Protein AF-A0A971KJJ1-F1 (afdb_monomer_lite)

Radius of gyration: 20.9 Å; chains: 1; bounding box: 56×36×55 Å

Sequence (120 aa):
MNINSLTNPRAYCSERLDLIADIPTRRLKEITEAEAADRCITIPCNIGDSVWLLVRAYNFTSGLTYTKIEKDRVAEVRSNRFNPLWYVTDNSYSFTLAEIGKDVFLNYADAKKALGRRFI

Secondary structure (DSSP, 8-state):
--GGGGG-HHHHHHHHHHHHTTS-HHHHHHHHHHHTTT-S---SS-TT-EEEEEEEEE-TTT--EEEEEEEEEEEEEE--SS-S-EEEETTS-EEEGGGBTTTEESSHHHHHHHHHHTT-

pLDDT: mean 77.28, std 14.26, range [35.12, 93.56]

Structure (mmCIF, N/CA/C/O backbone):
data_AF-A0A971KJJ1-F1
#
_entry.id   AF-A0A971KJJ1-F1
#
loop_
_atom_site.group_PDB
_atom_site.id
_atom_site.type_symbol
_atom_site.label_atom_id
_atom_site.label_alt_id
_atom_site.label_comp_id
_atom_site.label_asym_id
_atom_site.label_entity_id
_atom_site.label_seq_id
_atom_site.pdbx_PDB_ins_code
_atom_site.Cartn_x
_atom_site.Cartn_y
_atom_site.Cartn_z
_atom_site.occupancy
_atom_site.B_iso_or_equiv
_atom_site.auth_seq_id
_atom_site.auth_comp_id
_atom_site.auth_asym_id
_atom_site.auth_atom_id
_atom_site.pdbx_PDB_model_num
ATOM 1 N N . MET A 1 1 ? -24.249 -22.866 5.164 1.00 39.19 1 MET A N 1
ATOM 2 C CA . MET A 1 1 ? -24.543 -21.603 5.874 1.00 39.19 1 MET A CA 1
ATOM 3 C C . MET A 1 1 ? -26.037 -21.365 5.797 1.00 39.19 1 MET A C 1
ATOM 5 O O . MET A 1 1 ? -26.577 -21.392 4.700 1.00 39.19 1 MET A O 1
ATOM 9 N N . ASN A 1 2 ? -26.705 -21.254 6.943 1.00 35.12 2 ASN A N 1
ATOM 10 C CA . ASN A 1 2 ? -28.157 -21.122 7.035 1.00 35.12 2 ASN A CA 1
ATOM 11 C C . ASN A 1 2 ? -28.492 -19.648 7.310 1.00 35.12 2 ASN A C 1
ATOM 13 O O . ASN A 1 2 ? -28.043 -19.089 8.303 1.00 35.12 2 ASN A O 1
ATOM 17 N N . ILE A 1 3 ? -29.233 -19.024 6.398 1.00 44.84 3 ILE A N 1
ATOM 18 C CA . ILE A 1 3 ? -29.510 -17.575 6.306 1.00 44.84 3 ILE A CA 1
ATOM 19 C C . ILE A 1 3 ? -30.563 -17.079 7.319 1.00 44.84 3 ILE A C 1
ATOM 21 O O . ILE A 1 3 ? -30.934 -15.909 7.312 1.00 44.84 3 ILE A O 1
ATOM 25 N N . ASN A 1 4 ? -31.029 -17.948 8.218 1.00 46.53 4 ASN A N 1
ATOM 26 C CA . ASN A 1 4 ? -32.128 -17.664 9.144 1.00 46.53 4 ASN A CA 1
ATOM 27 C C . ASN A 1 4 ? -31.698 -17.077 10.504 1.00 46.53 4 ASN A C 1
ATOM 29 O O . ASN A 1 4 ? -32.555 -16.852 11.354 1.00 46.53 4 ASN A O 1
ATOM 33 N N . SER A 1 5 ? -30.407 -16.819 10.746 1.00 46.22 5 SER A N 1
ATOM 34 C CA . SER A 1 5 ? -29.923 -16.280 12.033 1.00 46.22 5 SER A CA 1
ATOM 35 C C . SER A 1 5 ? -30.068 -14.757 12.188 1.00 46.22 5 SER A C 1
ATOM 37 O O . SER A 1 5 ? -29.879 -14.239 13.285 1.00 46.22 5 SER A O 1
ATOM 39 N N . LEU A 1 6 ? -30.452 -14.025 11.136 1.00 47.38 6 LEU A N 1
ATOM 40 C CA . LEU A 1 6 ? -30.522 -12.554 11.155 1.00 47.38 6 LEU A CA 1
ATOM 41 C C . LEU A 1 6 ? -31.862 -11.971 11.650 1.00 47.38 6 LEU A C 1
ATOM 43 O O . LEU A 1 6 ? -32.020 -10.755 11.688 1.00 47.38 6 LEU A O 1
ATOM 47 N N . THR A 1 7 ? -32.834 -12.797 12.045 1.00 55.00 7 THR A N 1
ATOM 48 C CA . THR A 1 7 ? -34.184 -12.336 12.441 1.00 55.00 7 THR A CA 1
ATOM 49 C C . THR A 1 7 ? -34.395 -12.201 13.948 1.00 55.00 7 THR A C 1
ATOM 51 O O . THR A 1 7 ? -35.444 -11.716 14.371 1.00 55.00 7 THR A O 1
ATOM 54 N N . ASN A 1 8 ? -33.415 -12.575 14.778 1.00 58.62 8 ASN A N 1
ATOM 55 C CA . ASN A 1 8 ? -33.520 -12.452 16.230 1.00 58.62 8 ASN A CA 1
ATOM 56 C C . ASN A 1 8 ? -32.402 -11.551 16.793 1.00 58.62 8 ASN A C 1
ATOM 58 O O . ASN A 1 8 ? -31.277 -12.022 16.978 1.00 58.62 8 ASN A O 1
ATOM 62 N N . PRO A 1 9 ? -32.689 -10.278 17.128 1.00 57.84 9 PRO A N 1
ATOM 63 C CA . PRO A 1 9 ? -31.681 -9.350 17.646 1.00 57.84 9 PRO A CA 1
ATOM 64 C C . PRO A 1 9 ? -31.034 -9.828 18.956 1.00 57.84 9 PRO A C 1
ATOM 66 O O . PRO A 1 9 ? -29.902 -9.455 19.249 1.00 57.84 9 PRO A O 1
ATOM 69 N N . ARG A 1 10 ? -31.699 -10.704 19.727 1.00 56.09 10 ARG A N 1
ATOM 70 C CA . ARG A 1 10 ? -31.102 -11.309 20.929 1.00 56.09 10 ARG A CA 1
ATOM 71 C C . ARG A 1 10 ? -30.016 -12.332 20.598 1.00 56.09 10 ARG A C 1
ATOM 73 O O . ARG A 1 10 ? -29.018 -12.381 21.306 1.00 56.09 10 ARG A O 1
ATOM 80 N N . ALA A 1 11 ? -30.190 -13.108 19.527 1.00 56.88 11 ALA A N 1
ATOM 81 C CA . ALA A 1 11 ? -29.193 -14.084 19.089 1.00 56.88 11 ALA A CA 1
ATOM 82 C C . ALA A 1 11 ? -27.945 -13.382 18.532 1.00 56.88 11 ALA A C 1
ATOM 84 O O . ALA A 1 11 ? -26.831 -13.723 18.913 1.00 56.88 11 ALA A O 1
ATOM 85 N N . TYR A 1 12 ? -28.140 -12.324 17.738 1.00 55.53 12 TYR A N 1
ATOM 86 C CA . TYR A 1 12 ? -27.048 -11.502 17.208 1.00 55.53 12 TYR A CA 1
ATOM 87 C C . TYR A 1 12 ? -26.231 -10.810 18.312 1.00 55.53 12 TYR A C 1
ATOM 89 O O . TYR A 1 12 ? -25.001 -10.806 18.274 1.00 55.53 12 TYR A O 1
ATOM 97 N N . CYS A 1 13 ? -26.896 -10.242 19.324 1.00 54.62 13 CYS A N 1
ATOM 98 C CA . CYS A 1 13 ? -26.196 -9.634 20.457 1.00 54.62 13 CYS A CA 1
ATOM 99 C C . CYS A 1 13 ? -25.451 -10.670 21.312 1.00 54.62 13 CYS A C 1
ATOM 101 O O . CYS A 1 13 ? -24.361 -10.362 21.783 1.00 54.62 13 CYS A O 1
ATOM 103 N N . SER A 1 14 ? -25.997 -11.880 21.485 1.00 59.09 14 SER A N 1
ATOM 104 C CA . SER A 1 14 ? -25.337 -12.978 22.210 1.00 59.09 14 SER A CA 1
ATOM 105 C C . SER A 1 14 ? -24.034 -13.398 21.532 1.00 59.09 14 SER A C 1
ATOM 107 O O . SER A 1 14 ? -22.992 -13.415 22.172 1.00 59.09 14 SER A O 1
ATOM 109 N N . GLU A 1 15 ? -24.073 -13.639 20.221 1.00 58.75 15 GLU A N 1
ATOM 110 C CA . GLU A 1 15 ? -22.907 -14.083 19.444 1.00 58.75 15 GLU A CA 1
ATOM 111 C C . GLU A 1 15 ? -21.773 -13.039 19.465 1.00 58.75 15 GLU A C 1
ATOM 113 O O . GLU A 1 15 ? -20.589 -13.369 19.515 1.00 58.75 15 GLU A O 1
ATOM 118 N N . ARG A 1 16 ? -22.130 -11.746 19.490 1.00 58.03 16 ARG A N 1
ATOM 119 C CA . ARG A 1 16 ? -21.160 -10.654 19.661 1.00 58.03 16 ARG A CA 1
ATOM 120 C C . ARG A 1 16 ? -20.643 -10.535 21.088 1.00 58.03 16 ARG A C 1
ATOM 122 O O . ARG A 1 16 ? -19.478 -10.200 21.257 1.00 58.03 16 ARG A O 1
ATOM 129 N N . LEU A 1 17 ? -21.475 -10.776 22.097 1.00 60.88 17 LEU A N 1
ATOM 130 C CA . LEU A 1 17 ? -21.052 -10.774 23.499 1.00 60.88 17 LEU A CA 1
ATOM 131 C C . LEU A 1 17 ? -20.034 -11.884 23.768 1.00 60.88 17 LEU A C 1
ATOM 133 O O . LEU A 1 17 ? -19.047 -11.621 24.448 1.00 60.88 17 LEU A O 1
ATOM 137 N N . ASP A 1 18 ? -20.207 -13.057 23.158 1.00 63.41 18 ASP A N 1
ATOM 138 C CA . ASP A 1 18 ? -19.273 -14.181 23.286 1.00 63.41 18 ASP A CA 1
ATOM 139 C C . ASP A 1 18 ? -17.884 -13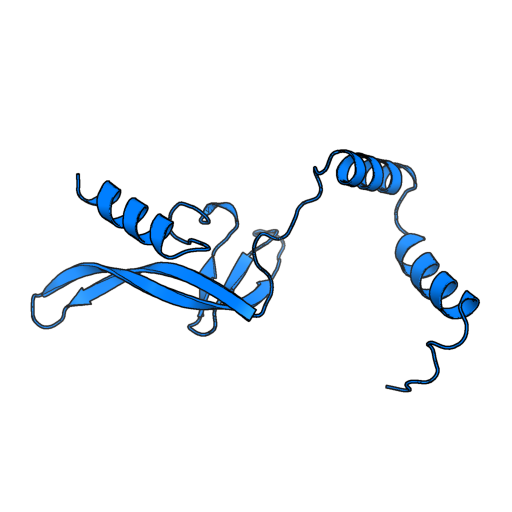.853 22.706 1.00 63.41 18 ASP A C 1
ATOM 141 O O . ASP A 1 18 ? -16.863 -14.211 23.287 1.00 63.41 18 ASP A O 1
ATOM 145 N N . LEU A 1 19 ? -17.821 -13.082 21.612 1.00 61.59 19 LEU A N 1
ATOM 146 C CA . LEU A 1 19 ? -16.563 -12.585 21.028 1.00 61.59 19 LEU A CA 1
ATOM 147 C C . LEU A 1 19 ? -15.841 -11.551 21.909 1.00 61.59 19 LEU A C 1
ATOM 149 O O . LEU A 1 19 ? -14.634 -11.353 21.773 1.00 61.59 19 LEU A O 1
ATOM 153 N N . ILE A 1 20 ? -16.581 -10.854 22.772 1.00 63.59 20 ILE A N 1
ATOM 154 C CA . ILE A 1 20 ? -16.075 -9.760 23.610 1.00 63.59 20 ILE A CA 1
ATOM 155 C C . ILE A 1 20 ? -15.802 -10.243 25.046 1.00 63.59 20 ILE A C 1
ATOM 157 O O . ILE A 1 20 ? -15.048 -9.598 25.774 1.00 63.59 20 ILE A O 1
ATOM 161 N N . ALA A 1 21 ? -16.381 -11.380 25.447 1.00 63.12 21 ALA A N 1
ATOM 162 C CA . ALA A 1 21 ? -16.345 -11.913 26.808 1.00 63.12 21 ALA A CA 1
ATOM 163 C C . ALA A 1 21 ? -14.920 -12.140 27.340 1.00 63.12 21 ALA A C 1
ATOM 165 O O . ALA A 1 21 ? -14.665 -11.902 28.520 1.00 63.12 21 ALA A O 1
ATOM 166 N N . ASP A 1 22 ? -13.988 -12.516 26.463 1.00 66.12 22 ASP A N 1
ATOM 167 C CA . ASP A 1 22 ? -12.582 -12.756 26.814 1.00 66.12 22 ASP A CA 1
ATOM 168 C C . ASP A 1 22 ? -11.702 -11.497 26.769 1.00 66.12 22 ASP A C 1
ATOM 170 O O . ASP A 1 22 ? -10.505 -11.555 27.061 1.00 66.12 22 ASP A O 1
ATOM 174 N N . ILE A 1 23 ? -12.259 -10.333 26.422 1.00 69.75 23 ILE A N 1
ATOM 175 C CA . ILE A 1 23 ? -11.509 -9.078 26.404 1.00 69.75 23 ILE A CA 1
ATOM 176 C C . ILE A 1 23 ? -11.626 -8.426 27.788 1.00 69.75 23 ILE A C 1
ATOM 178 O O . ILE A 1 23 ? -12.719 -8.009 28.181 1.00 69.75 23 ILE A O 1
ATOM 182 N N . PRO A 1 24 ? -10.516 -8.250 28.533 1.00 78.56 24 PRO A N 1
ATOM 183 C CA . PRO A 1 24 ? -10.558 -7.571 29.822 1.00 78.56 24 PRO A CA 1
ATOM 184 C C . PRO A 1 24 ? -11.213 -6.193 29.692 1.00 78.56 24 PRO A C 1
ATOM 186 O O . PRO A 1 24 ? -10.898 -5.439 28.772 1.00 78.56 24 PRO A O 1
ATOM 189 N N . THR A 1 25 ? -12.067 -5.807 30.641 1.00 77.00 25 THR A N 1
ATOM 190 C CA . THR A 1 25 ? -12.828 -4.540 30.587 1.00 77.00 25 THR A CA 1
ATOM 191 C C . THR A 1 25 ? -11.928 -3.314 30.398 1.00 77.00 25 THR A C 1
ATOM 193 O O . THR A 1 25 ? -12.288 -2.354 29.720 1.00 77.00 25 THR A O 1
ATOM 196 N N . ARG A 1 26 ? -10.706 -3.371 30.943 1.00 73.62 26 ARG A N 1
ATOM 197 C CA . ARG A 1 26 ? -9.659 -2.363 30.734 1.00 73.62 26 ARG A CA 1
ATOM 198 C C . ARG A 1 26 ? -9.267 -2.221 29.260 1.00 73.62 26 ARG A C 1
ATOM 200 O O . ARG A 1 26 ? -9.112 -1.107 28.777 1.00 73.62 26 ARG A O 1
ATOM 207 N N . ARG A 1 27 ? -9.134 -3.340 28.551 1.00 72.00 27 ARG A N 1
ATOM 208 C CA . ARG A 1 27 ? -8.780 -3.372 27.133 1.00 72.00 27 ARG A CA 1
ATOM 209 C C . ARG A 1 27 ? -9.920 -2.858 26.258 1.00 72.00 27 ARG A C 1
ATOM 211 O O . ARG A 1 27 ? -9.651 -2.167 25.284 1.00 72.00 27 ARG A O 1
ATOM 218 N N . LEU A 1 28 ? -11.172 -3.120 26.637 1.00 76.06 28 LEU A N 1
ATOM 219 C CA . LEU A 1 28 ? -12.330 -2.525 25.963 1.00 76.06 28 LEU A CA 1
ATOM 220 C C . LEU A 1 28 ? -12.317 -1.007 26.081 1.00 76.06 28 LEU A C 1
ATOM 222 O O . LEU A 1 28 ? -12.412 -0.334 25.064 1.00 76.06 28 LEU A O 1
ATOM 226 N N . LYS A 1 29 ? -12.092 -0.476 27.287 1.00 78.31 29 LYS A N 1
ATOM 227 C CA . LYS A 1 29 ? -11.973 0.969 27.509 1.00 78.31 29 LYS A CA 1
ATOM 228 C C . LYS A 1 29 ? -10.868 1.598 26.652 1.00 78.31 29 LYS A C 1
ATOM 230 O O . LYS A 1 29 ? -11.109 2.619 26.022 1.00 78.31 29 LYS A O 1
ATOM 235 N N . GLU A 1 30 ? -9.697 0.966 26.571 1.00 74.38 30 GLU A N 1
ATOM 236 C CA . GLU A 1 30 ? -8.599 1.427 25.707 1.00 74.38 30 GLU A CA 1
ATOM 237 C C . GLU A 1 30 ? -8.990 1.461 24.219 1.00 74.38 30 GLU A C 1
ATOM 239 O O . GLU A 1 30 ? -8.606 2.394 23.515 1.00 74.38 30 GLU A O 1
ATOM 244 N N . ILE A 1 31 ? -9.753 0.468 23.745 1.00 71.38 31 ILE A N 1
ATOM 245 C CA . ILE A 1 31 ? -10.267 0.415 22.367 1.00 71.38 31 ILE A CA 1
ATOM 246 C C . ILE A 1 31 ? -11.294 1.528 22.144 1.00 71.38 31 ILE A C 1
ATOM 248 O O . ILE A 1 31 ? -11.163 2.275 21.182 1.00 71.38 31 ILE A O 1
ATOM 252 N N . THR A 1 32 ? -12.259 1.709 23.049 1.00 76.12 32 THR A N 1
ATOM 253 C CA . THR A 1 32 ? -13.299 2.742 22.908 1.00 76.12 32 THR A CA 1
ATOM 254 C C . THR A 1 32 ? -12.714 4.153 22.976 1.00 76.12 32 THR A C 1
ATOM 256 O O . THR A 1 32 ? -13.118 5.029 22.222 1.00 76.12 32 THR A O 1
ATOM 259 N N . GLU A 1 33 ? -11.727 4.386 23.844 1.00 80.88 33 GLU A N 1
ATOM 260 C CA . GLU A 1 33 ? -10.988 5.653 23.914 1.00 80.88 33 GLU A CA 1
ATOM 261 C C . GLU A 1 33 ? -10.082 5.872 22.699 1.00 80.88 33 GLU A C 1
ATOM 263 O O . GLU A 1 33 ? -9.731 7.010 22.385 1.00 80.88 33 GLU A O 1
ATOM 268 N N . ALA A 1 34 ? -9.630 4.802 22.041 1.00 73.38 34 ALA A N 1
ATOM 269 C CA . ALA A 1 34 ? -8.900 4.906 20.786 1.00 73.38 34 ALA A CA 1
ATOM 270 C C . ALA A 1 34 ? -9.848 5.229 19.630 1.00 73.38 34 ALA A C 1
ATOM 272 O O . ALA A 1 34 ? -9.554 6.147 18.877 1.00 73.38 34 ALA A O 1
ATOM 273 N N . GLU A 1 35 ? -10.994 4.558 19.528 1.00 72.31 35 GLU A N 1
ATOM 274 C CA . GLU A 1 35 ? -12.038 4.854 18.540 1.00 72.31 35 GLU A CA 1
ATOM 275 C C . GLU A 1 35 ? -12.592 6.275 18.701 1.00 72.31 35 GLU A C 1
ATOM 277 O O . GLU A 1 35 ? -12.622 7.026 17.736 1.00 72.31 35 GLU A O 1
ATOM 282 N N . ALA A 1 36 ? -12.941 6.697 19.921 1.00 75.56 36 ALA A N 1
ATOM 283 C CA . ALA A 1 36 ? -13.446 8.047 20.192 1.00 75.56 36 ALA A CA 1
ATOM 284 C C . ALA A 1 36 ? -12.418 9.156 19.905 1.00 75.56 36 ALA A C 1
ATOM 286 O O . ALA A 1 36 ? -12.787 10.312 19.715 1.00 75.56 36 ALA A O 1
ATOM 287 N N . ALA A 1 37 ? -11.131 8.808 19.900 1.00 75.75 37 ALA A N 1
ATOM 288 C CA . ALA A 1 37 ? -10.036 9.708 19.567 1.00 75.75 37 ALA A CA 1
ATOM 289 C C . ALA A 1 37 ? -9.543 9.541 18.116 1.00 75.75 37 ALA A C 1
ATOM 291 O O . ALA A 1 37 ? -8.476 10.064 17.800 1.00 75.75 37 ALA A O 1
ATOM 292 N N . ASP A 1 38 ? -10.245 8.769 17.272 1.00 63.84 38 ASP A N 1
ATOM 293 C CA . ASP A 1 38 ? -9.821 8.390 15.911 1.00 63.84 38 ASP A CA 1
ATOM 294 C C . ASP A 1 38 ? -8.394 7.795 15.841 1.00 63.84 38 ASP A C 1
ATOM 296 O O . ASP A 1 38 ? -7.709 7.826 14.821 1.00 63.84 38 ASP A O 1
ATOM 300 N N . ARG A 1 39 ? -7.924 7.201 16.944 1.00 63.44 39 ARG A N 1
ATOM 301 C CA . ARG A 1 39 ? -6.630 6.507 17.071 1.00 63.44 39 ARG A CA 1
ATOM 302 C C . ARG A 1 39 ? -6.706 5.030 16.689 1.00 63.44 39 ARG A C 1
ATOM 304 O O . ARG A 1 39 ? -5.729 4.304 16.891 1.00 63.44 39 ARG A O 1
ATOM 311 N N . CYS A 1 40 ? -7.855 4.550 16.216 1.00 57.44 40 CYS A N 1
ATOM 312 C CA . CYS A 1 40 ? -7.988 3.162 15.797 1.00 57.44 40 CYS A CA 1
ATOM 313 C C . CYS A 1 40 ? -7.015 2.879 14.640 1.00 57.44 40 CYS A C 1
ATOM 315 O O . CYS A 1 40 ? -6.801 3.724 13.772 1.00 57.44 40 CYS A O 1
ATOM 317 N N . ILE A 1 41 ? -6.391 1.698 14.647 1.00 55.72 41 ILE A N 1
ATOM 318 C CA . ILE A 1 41 ? -5.494 1.256 13.576 1.00 55.72 41 ILE A CA 1
ATOM 319 C C . ILE A 1 41 ? -6.375 0.966 12.362 1.00 55.72 41 ILE A C 1
ATOM 321 O O . ILE A 1 41 ? -6.801 -0.166 12.140 1.00 55.72 41 ILE A O 1
ATOM 325 N N . THR A 1 42 ? -6.707 2.001 11.599 1.00 58.72 42 THR A N 1
ATOM 326 C CA . THR A 1 42 ? -7.322 1.826 10.291 1.00 58.72 42 THR A CA 1
ATOM 327 C C . THR A 1 42 ? -6.309 1.087 9.442 1.00 58.72 42 THR A C 1
ATOM 329 O O . THR A 1 42 ? -5.198 1.573 9.230 1.00 58.72 42 THR A O 1
ATOM 332 N N . ILE A 1 43 ? -6.675 -0.111 8.994 1.00 66.19 43 ILE A N 1
ATOM 333 C CA . ILE A 1 43 ? -5.912 -0.836 7.987 1.00 66.19 43 ILE A CA 1
ATOM 334 C C . ILE A 1 43 ? -5.916 0.074 6.746 1.00 66.19 43 ILE A C 1
ATOM 336 O O . ILE A 1 43 ? -6.988 0.320 6.196 1.00 66.19 43 ILE A O 1
ATOM 340 N N . PRO A 1 44 ? -4.773 0.650 6.328 1.00 69.81 44 PRO A N 1
ATOM 341 C CA . PRO A 1 44 ? -4.734 1.654 5.262 1.00 69.81 44 PRO A CA 1
ATOM 342 C C . PRO A 1 44 ? -5.170 1.123 3.895 1.00 69.81 44 PRO A C 1
ATOM 344 O O . PRO A 1 44 ? -5.385 1.920 2.986 1.00 69.81 44 PRO A O 1
ATOM 347 N N . CYS A 1 45 ? -5.271 -0.199 3.744 1.00 76.62 45 CYS A N 1
ATOM 348 C CA . CYS A 1 45 ? -5.672 -0.864 2.515 1.00 76.62 45 CYS A CA 1
ATOM 349 C C . CYS A 1 45 ? -6.528 -2.093 2.846 1.00 76.62 45 CYS A C 1
ATOM 351 O O . CYS A 1 45 ? -6.135 -2.929 3.659 1.00 76.62 45 CYS A O 1
ATOM 353 N N . ASN A 1 46 ? -7.659 -2.250 2.171 1.00 81.81 46 ASN A N 1
ATOM 354 C CA . ASN A 1 46 ? -8.479 -3.453 2.226 1.00 81.81 46 ASN A CA 1
ATOM 355 C C . ASN A 1 46 ? -8.092 -4.448 1.126 1.00 81.81 46 ASN A C 1
ATOM 357 O O . ASN A 1 46 ? -7.463 -4.101 0.124 1.00 81.81 46 ASN A O 1
ATOM 361 N N . ILE A 1 47 ? -8.506 -5.705 1.293 1.00 86.12 47 ILE A N 1
ATOM 362 C CA . ILE A 1 47 ? -8.430 -6.697 0.215 1.00 86.12 47 ILE A CA 1
ATOM 363 C C . ILE A 1 47 ? -9.280 -6.200 -0.959 1.00 86.12 47 ILE A C 1
ATOM 365 O O . ILE A 1 47 ? -10.438 -5.826 -0.785 1.00 86.12 47 ILE A O 1
ATOM 369 N N . GLY A 1 48 ? -8.697 -6.206 -2.154 1.00 86.12 48 GLY A N 1
ATOM 370 C CA . GLY A 1 48 ? -9.292 -5.665 -3.371 1.00 86.12 48 GLY A CA 1
ATOM 371 C C . GLY A 1 48 ? -8.862 -4.233 -3.698 1.00 86.12 48 GLY A C 1
ATOM 372 O O . GLY A 1 48 ? -9.096 -3.794 -4.828 1.00 86.12 48 GLY A O 1
ATOM 373 N N . ASP A 1 49 ? -8.191 -3.530 -2.780 1.00 87.44 49 ASP A N 1
ATOM 374 C CA . ASP A 1 49 ? -7.719 -2.171 -3.038 1.00 87.44 49 ASP A CA 1
ATOM 375 C C . ASP A 1 49 ? -6.561 -2.150 -4.028 1.00 87.44 49 ASP A C 1
ATOM 377 O O . ASP A 1 49 ? -5.691 -3.020 -4.070 1.00 87.44 49 ASP A O 1
ATOM 381 N N . SER A 1 50 ? -6.563 -1.099 -4.834 1.00 92.62 50 SER A N 1
ATOM 382 C CA . SER A 1 50 ? -5.543 -0.800 -5.824 1.00 92.62 50 SER A CA 1
ATOM 383 C C . SER A 1 50 ? -4.352 -0.083 -5.178 1.00 92.62 50 SER A C 1
ATOM 385 O O . SER A 1 50 ? -4.528 0.974 -4.578 1.00 92.62 50 SER A O 1
ATOM 387 N N . VAL A 1 51 ? -3.144 -0.628 -5.332 1.00 92.38 51 VAL A N 1
ATOM 388 C CA . VAL A 1 51 ? -1.903 -0.105 -4.736 1.00 92.38 51 VAL A CA 1
ATOM 389 C C . VAL A 1 51 ? -0.786 -0.039 -5.758 1.00 92.38 51 VAL A C 1
ATOM 391 O O . VAL A 1 51 ? -0.543 -0.998 -6.491 1.00 92.38 51 VAL A O 1
ATOM 394 N N . TRP A 1 52 ? -0.103 1.099 -5.838 1.00 92.75 52 TRP A N 1
ATOM 395 C CA . TRP A 1 52 ? 0.964 1.315 -6.807 1.00 92.75 52 TRP A CA 1
ATOM 396 C C . TRP A 1 52 ? 2.328 1.148 -6.167 1.00 92.75 52 TRP A C 1
ATOM 398 O O . TRP A 1 52 ? 2.648 1.819 -5.186 1.00 92.75 52 TRP A O 1
ATOM 408 N N . LEU A 1 53 ? 3.148 0.294 -6.762 1.00 91.44 53 LEU A N 1
ATOM 409 C CA . LEU A 1 53 ? 4.456 -0.068 -6.246 1.00 91.44 53 LEU A CA 1
ATOM 410 C C . LEU A 1 53 ? 5.559 0.535 -7.112 1.00 91.44 53 LEU A C 1
ATOM 412 O O . LEU A 1 53 ? 5.462 0.576 -8.341 1.00 91.44 53 LEU A O 1
ATOM 416 N N . LEU A 1 54 ? 6.634 0.977 -6.467 1.00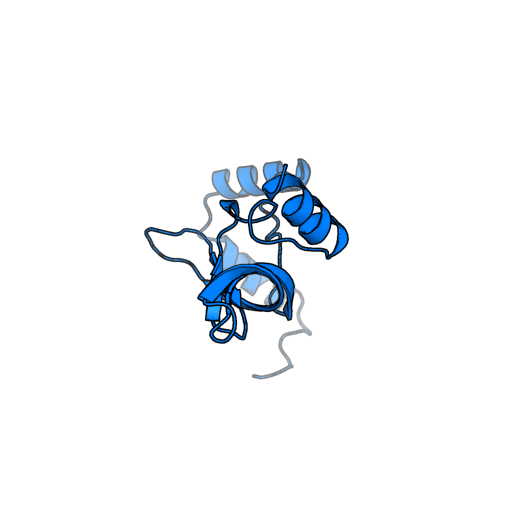 90.69 54 LEU A N 1
ATOM 417 C CA . LEU A 1 54 ? 7.895 1.302 -7.121 1.00 90.69 54 LEU A CA 1
ATOM 418 C C . LEU A 1 54 ? 8.736 0.032 -7.226 1.00 90.69 54 LEU A C 1
ATOM 420 O O . LEU A 1 54 ? 9.395 -0.377 -6.274 1.00 90.69 54 LEU A O 1
ATOM 424 N N . VAL A 1 55 ? 8.725 -0.587 -8.402 1.00 89.06 55 VAL A N 1
ATOM 425 C CA . VAL A 1 55 ? 9.420 -1.852 -8.649 1.00 89.06 55 VAL A CA 1
ATOM 426 C C . VAL A 1 55 ? 10.692 -1.591 -9.448 1.00 89.06 55 VAL A C 1
ATOM 428 O O . VAL A 1 55 ? 10.691 -0.847 -10.433 1.00 89.06 55 VAL A O 1
ATOM 431 N N . ARG A 1 56 ? 11.797 -2.224 -9.042 1.00 86.94 56 ARG A N 1
ATOM 432 C CA . ARG A 1 56 ? 13.025 -2.261 -9.843 1.00 86.94 56 ARG A CA 1
ATOM 433 C C . ARG A 1 56 ? 12.866 -3.275 -10.969 1.00 86.94 56 ARG A C 1
ATOM 435 O O . ARG A 1 56 ? 12.665 -4.457 -10.717 1.00 86.94 56 ARG A O 1
ATOM 442 N N . ALA A 1 57 ? 12.986 -2.805 -12.201 1.00 84.00 57 ALA A N 1
ATOM 443 C CA . ALA A 1 57 ?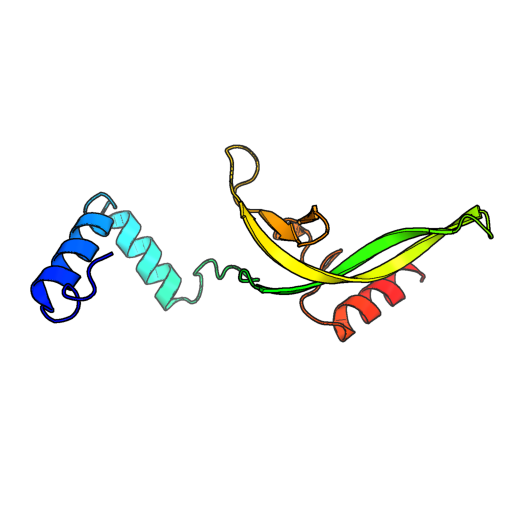 12.952 -3.618 -13.402 1.00 84.00 57 ALA A CA 1
ATOM 444 C C . ALA A 1 57 ? 14.326 -3.616 -14.076 1.00 84.00 57 ALA A C 1
ATOM 446 O O . ALA A 1 57 ? 15.017 -2.595 -14.122 1.00 84.00 57 ALA A O 1
ATOM 447 N N . TYR A 1 58 ? 14.708 -4.768 -14.620 1.00 84.81 58 TYR A N 1
ATOM 448 C CA . TYR A 1 58 ? 15.913 -4.910 -15.424 1.00 84.81 58 TYR A CA 1
ATOM 449 C C . TYR A 1 58 ? 15.548 -4.893 -16.907 1.00 84.81 58 TYR A C 1
ATOM 451 O O . TYR A 1 58 ? 14.652 -5.617 -17.342 1.00 84.81 58 TYR A O 1
ATOM 459 N N . ASN A 1 59 ? 16.226 -4.054 -17.685 1.00 82.56 59 ASN A N 1
ATOM 460 C CA . ASN A 1 59 ? 16.077 -4.033 -19.131 1.00 82.56 59 ASN A CA 1
ATOM 461 C C . ASN A 1 59 ? 17.158 -4.914 -19.770 1.00 82.56 59 ASN A C 1
ATOM 463 O O . ASN A 1 59 ? 18.328 -4.540 -19.788 1.00 82.56 59 ASN A O 1
ATOM 467 N N . PHE A 1 60 ? 16.764 -6.061 -20.328 1.00 82.25 60 PHE A N 1
ATOM 468 C CA . PHE A 1 60 ? 17.689 -6.983 -20.998 1.00 82.25 60 PHE A CA 1
ATOM 469 C C . PHE A 1 60 ? 18.323 -6.402 -22.269 1.00 82.25 60 PHE A C 1
ATOM 471 O O . PHE A 1 60 ? 19.412 -6.818 -22.646 1.00 82.25 60 PHE A O 1
ATOM 478 N N . THR A 1 61 ? 17.673 -5.430 -22.912 1.00 83.56 61 THR A N 1
ATOM 479 C CA . THR A 1 61 ? 18.165 -4.805 -24.145 1.00 83.56 61 THR A CA 1
ATOM 480 C C . THR A 1 61 ? 19.212 -3.733 -23.862 1.00 83.56 61 THR A C 1
ATOM 482 O O . THR A 1 61 ? 20.203 -3.644 -24.577 1.00 83.56 61 THR A O 1
ATOM 485 N N . SER A 1 62 ? 19.009 -2.905 -22.831 1.00 81.25 62 SER A N 1
ATOM 486 C CA . SER A 1 62 ? 19.953 -1.833 -22.478 1.00 81.25 62 SER A CA 1
ATOM 487 C C . SER A 1 62 ? 20.950 -2.216 -21.383 1.00 81.25 62 SER A C 1
ATOM 489 O O . SER A 1 62 ? 21.881 -1.462 -21.123 1.00 81.25 62 SER A O 1
ATOM 491 N N . GLY A 1 63 ? 20.755 -3.356 -20.715 1.00 82.12 63 GLY A N 1
ATOM 492 C CA . GLY A 1 63 ? 21.578 -3.806 -19.591 1.00 82.12 63 GLY A CA 1
ATOM 493 C C . GLY A 1 63 ? 21.422 -2.965 -18.318 1.00 82.12 63 GLY A C 1
ATOM 494 O O . GLY A 1 63 ? 22.164 -3.162 -17.356 1.00 82.12 63 GLY A O 1
ATOM 495 N N . LEU A 1 64 ? 20.475 -2.021 -18.297 1.00 83.69 64 LEU A N 1
ATOM 496 C CA . LEU A 1 64 ? 20.287 -1.062 -17.212 1.00 83.69 64 LEU A CA 1
ATOM 497 C C . LEU A 1 64 ? 19.118 -1.453 -16.307 1.00 83.69 64 LEU A C 1
ATOM 499 O O . LEU A 1 64 ? 18.081 -1.951 -16.753 1.00 83.69 64 LEU A O 1
ATOM 503 N N . THR A 1 65 ? 19.275 -1.159 -15.017 1.00 84.81 65 THR A N 1
ATOM 504 C CA . THR A 1 65 ? 18.193 -1.262 -14.033 1.00 84.81 65 THR A CA 1
ATOM 505 C C . THR A 1 65 ? 17.491 0.083 -13.920 1.00 84.81 65 THR A C 1
ATOM 507 O O . THR A 1 65 ? 18.148 1.112 -13.772 1.00 84.81 65 THR A O 1
ATOM 510 N N . TYR A 1 66 ? 16.164 0.081 -13.958 1.00 85.00 66 TYR A N 1
ATOM 511 C CA . TYR A 1 66 ? 15.344 1.277 -13.788 1.00 85.00 66 TYR A CA 1
ATOM 512 C C . TYR A 1 66 ? 14.197 1.004 -12.815 1.00 85.00 66 TYR A C 1
ATOM 514 O O . TYR A 1 66 ? 13.781 -0.137 -12.619 1.00 85.00 66 TYR A O 1
ATOM 522 N N . THR A 1 67 ? 13.684 2.053 -12.179 1.00 88.06 67 THR A N 1
ATOM 523 C CA . THR A 1 67 ? 12.505 1.954 -11.311 1.00 88.06 67 THR A CA 1
ATOM 524 C C . THR A 1 67 ? 11.275 2.333 -12.123 1.00 88.06 67 THR A C 1
ATOM 526 O O . THR A 1 67 ? 11.249 3.400 -12.737 1.00 88.06 67 THR A O 1
ATOM 529 N N . LYS A 1 68 ? 10.253 1.479 -12.120 1.00 89.19 68 LYS A N 1
ATOM 530 C CA . LYS A 1 68 ? 8.955 1.747 -12.749 1.00 89.19 68 LYS A CA 1
ATOM 531 C C . LYS A 1 68 ? 7.846 1.751 -11.702 1.00 89.19 68 LYS A C 1
ATOM 533 O O . LYS A 1 68 ? 7.973 1.125 -10.653 1.00 89.19 68 LYS A O 1
ATOM 538 N N . ILE A 1 69 ? 6.762 2.457 -12.009 1.00 91.56 69 ILE A N 1
ATOM 539 C CA . ILE A 1 69 ? 5.524 2.382 -11.232 1.00 91.56 69 ILE A CA 1
ATOM 540 C C . ILE A 1 69 ? 4.697 1.244 -11.811 1.00 91.56 69 ILE A C 1
ATOM 542 O O . ILE A 1 69 ? 4.423 1.232 -13.012 1.00 91.56 69 ILE A O 1
ATOM 546 N N . GLU A 1 70 ? 4.294 0.315 -10.961 1.00 92.19 70 GLU A N 1
ATOM 547 C CA . GLU A 1 70 ? 3.434 -0.801 -11.321 1.00 92.19 70 GLU A CA 1
ATOM 548 C C . GLU A 1 70 ? 2.140 -0.734 -10.520 1.00 92.19 70 GLU A C 1
ATOM 550 O O . GLU A 1 70 ? 2.149 -0.409 -9.333 1.00 92.19 70 GLU A O 1
ATOM 555 N N . LYS A 1 71 ? 1.019 -0.990 -11.195 1.00 93.56 71 LYS A N 1
ATOM 556 C CA . LYS A 1 71 ? -0.290 -1.056 -10.561 1.00 93.56 71 LYS A CA 1
ATOM 557 C C . LYS A 1 71 ? -0.569 -2.494 -10.152 1.00 93.56 71 LYS A C 1
ATOM 559 O O . LYS A 1 71 ? -0.550 -3.365 -11.012 1.00 93.56 71 LYS A O 1
ATOM 564 N N . ASP A 1 72 ? -0.912 -2.700 -8.887 1.00 93.12 72 ASP A N 1
ATOM 565 C CA . ASP A 1 72 ? -1.342 -3.998 -8.381 1.00 93.12 72 ASP A CA 1
ATOM 566 C C . ASP A 1 72 ? -2.571 -3.864 -7.474 1.00 93.12 72 ASP A C 1
ATOM 568 O O . ASP A 1 72 ? -3.068 -2.760 -7.214 1.00 93.12 72 ASP A O 1
ATOM 572 N N . ARG A 1 73 ? -3.090 -5.000 -7.021 1.00 93.44 73 ARG A N 1
ATOM 573 C CA . ARG A 1 73 ? -4.229 -5.106 -6.124 1.00 93.44 73 ARG A CA 1
ATOM 574 C C . ARG A 1 73 ? -3.855 -5.931 -4.904 1.00 93.44 73 ARG A C 1
ATOM 576 O O . ARG A 1 73 ? -3.193 -6.958 -5.020 1.00 93.44 73 ARG A O 1
ATOM 583 N N . VAL A 1 74 ? -4.293 -5.489 -3.731 1.00 91.62 74 VAL A N 1
ATOM 584 C CA . VAL A 1 74 ? -4.130 -6.233 -2.480 1.00 91.62 74 VAL A CA 1
ATOM 585 C C . VAL A 1 74 ? -4.991 -7.493 -2.542 1.00 91.62 74 VAL A C 1
ATOM 587 O O . VAL A 1 74 ? -6.215 -7.409 -2.607 1.00 91.62 74 VAL A O 1
ATOM 590 N N . ALA A 1 75 ? -4.350 -8.654 -2.518 1.00 91.69 75 ALA A N 1
ATOM 591 C CA . ALA A 1 75 ? -5.000 -9.958 -2.539 1.00 91.69 75 ALA A CA 1
ATOM 592 C C . ALA A 1 75 ? -5.270 -10.468 -1.120 1.00 91.69 75 ALA A C 1
ATOM 594 O O . ALA A 1 75 ? -6.329 -11.025 -0.842 1.00 91.69 75 ALA A O 1
ATOM 595 N N . GLU A 1 76 ? -4.321 -10.263 -0.205 1.00 89.44 76 GLU A N 1
ATOM 596 C CA . GLU A 1 76 ? -4.391 -10.812 1.146 1.00 89.44 76 GLU A CA 1
ATOM 597 C C . GLU A 1 76 ? -3.755 -9.885 2.184 1.00 89.44 76 GLU A C 1
ATOM 599 O O . GLU A 1 76 ? -2.827 -9.124 1.899 1.00 89.44 76 GLU A O 1
ATOM 604 N N . VAL A 1 77 ? -4.221 -10.019 3.426 1.00 87.81 77 VAL A N 1
ATOM 605 C CA . VAL A 1 77 ? -3.629 -9.404 4.617 1.00 87.81 77 VAL A CA 1
ATOM 606 C C . VAL A 1 77 ? -3.232 -10.527 5.568 1.00 87.81 77 VAL A C 1
ATOM 608 O O . VAL A 1 77 ? -4.055 -11.376 5.908 1.00 87.81 77 VAL A O 1
ATOM 611 N N . ARG A 1 78 ? -1.963 -10.562 5.976 1.00 86.62 78 ARG A N 1
ATOM 612 C CA . ARG A 1 78 ? -1.376 -11.641 6.781 1.00 86.62 78 ARG A CA 1
ATOM 613 C C . ARG A 1 78 ? -0.690 -11.092 8.037 1.00 86.62 78 ARG A C 1
ATOM 615 O O . ARG A 1 78 ? -0.363 -9.908 8.126 1.00 86.62 78 ARG A O 1
ATOM 622 N N . SER A 1 79 ? -0.472 -11.976 9.010 1.00 85.00 79 SER A N 1
ATOM 623 C CA . SER A 1 79 ? 0.204 -11.682 10.280 1.00 85.00 79 SER A CA 1
ATOM 624 C C . SER A 1 79 ? 0.964 -12.911 10.795 1.00 85.00 79 SER A C 1
ATOM 626 O O . SER A 1 79 ? 0.569 -14.049 10.535 1.00 85.00 79 SER A O 1
ATOM 628 N N . ASN A 1 80 ? 2.074 -12.698 11.505 1.00 82.69 80 ASN A N 1
ATOM 629 C CA . ASN A 1 80 ? 2.846 -13.727 12.198 1.00 82.69 80 ASN A CA 1
ATOM 630 C C . ASN A 1 80 ? 3.596 -13.119 13.397 1.00 82.69 80 ASN A C 1
ATOM 632 O O . ASN A 1 80 ? 3.517 -11.924 13.669 1.00 82.69 80 ASN A O 1
ATOM 636 N N . ARG A 1 81 ? 4.359 -13.949 14.116 1.00 80.56 81 ARG A N 1
ATOM 637 C CA . ARG A 1 81 ? 5.094 -13.539 15.324 1.00 80.56 81 ARG A CA 1
ATOM 638 C C . ARG A 1 81 ? 6.113 -12.409 15.101 1.00 80.56 81 ARG A C 1
ATOM 640 O O . ARG A 1 81 ? 6.403 -11.682 16.044 1.00 80.56 81 ARG A O 1
ATOM 647 N N . PHE A 1 82 ? 6.679 -12.290 13.903 1.00 76.25 82 PHE A N 1
ATOM 648 C CA . PHE A 1 82 ? 7.723 -11.314 13.573 1.00 76.25 82 PHE A CA 1
ATOM 649 C C . PHE A 1 82 ? 7.165 -10.077 12.863 1.00 76.25 82 PHE A C 1
ATOM 651 O O . PHE A 1 82 ? 7.636 -8.970 13.098 1.00 76.25 82 PHE A O 1
ATOM 658 N N . ASN A 1 83 ? 6.138 -10.266 12.035 1.00 77.69 83 ASN A N 1
ATOM 659 C CA . ASN A 1 83 ? 5.482 -9.225 11.265 1.00 77.69 83 ASN A CA 1
ATOM 660 C C . ASN A 1 83 ? 4.013 -9.146 11.694 1.00 77.69 83 ASN A C 1
ATOM 662 O O . ASN A 1 83 ? 3.201 -9.968 11.262 1.00 77.69 83 ASN A O 1
ATOM 666 N N . PRO A 1 84 ? 3.649 -8.157 12.527 1.00 76.69 84 PRO A N 1
ATOM 667 C CA . PRO A 1 84 ? 2.293 -8.055 13.049 1.00 76.69 84 PRO A CA 1
ATOM 668 C C . PRO A 1 84 ? 1.256 -7.780 11.951 1.00 76.69 84 PRO A C 1
ATOM 670 O O . PRO A 1 84 ? 0.100 -8.162 12.124 1.00 76.69 84 PRO A O 1
ATOM 673 N N . LEU A 1 85 ? 1.652 -7.172 10.822 1.00 83.94 85 LEU A N 1
ATOM 674 C CA . LEU A 1 85 ? 0.781 -6.939 9.668 1.00 83.94 85 LEU A CA 1
ATOM 675 C C . LEU A 1 85 ? 1.587 -6.762 8.373 1.00 83.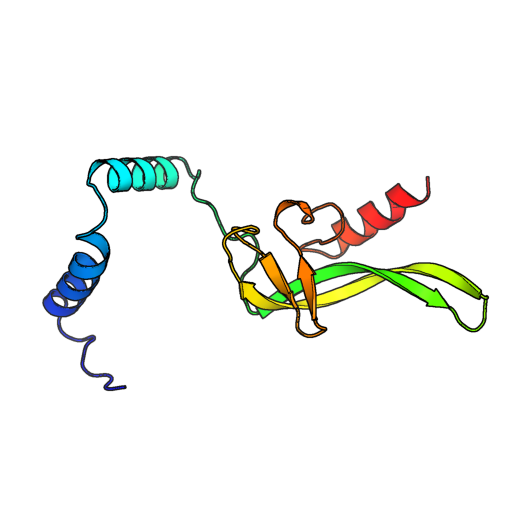94 85 LEU A C 1
ATOM 677 O O . LEU A 1 85 ? 2.454 -5.886 8.301 1.00 83.94 85 LEU A O 1
ATOM 681 N N . TRP A 1 86 ? 1.268 -7.537 7.337 1.00 88.94 86 TRP A N 1
ATOM 682 C CA . TRP A 1 86 ? 1.731 -7.277 5.973 1.00 88.94 86 TRP A CA 1
ATOM 683 C C . TRP A 1 86 ? 0.666 -7.638 4.936 1.00 88.94 86 TRP A C 1
ATOM 685 O O . TRP A 1 86 ? -0.213 -8.467 5.167 1.00 88.94 86 TRP A O 1
ATOM 695 N N . TYR A 1 87 ? 0.773 -7.004 3.780 1.00 90.56 87 TYR A N 1
ATOM 696 C CA . TYR A 1 87 ? -0.099 -7.161 2.629 1.00 90.56 87 TYR A CA 1
ATOM 697 C C . TYR A 1 87 ? 0.593 -8.021 1.587 1.00 90.56 87 TYR A C 1
ATOM 699 O O . TYR A 1 87 ? 1.817 -7.973 1.455 1.00 90.56 87 TYR A O 1
ATOM 707 N N . VAL A 1 88 ? -0.189 -8.786 0.838 1.00 90.56 88 VAL A N 1
ATOM 708 C CA . VAL A 1 88 ? 0.258 -9.527 -0.341 1.00 90.56 88 VAL A CA 1
ATOM 709 C C . VAL A 1 88 ? -0.626 -9.117 -1.509 1.00 90.56 88 VAL A C 1
ATOM 711 O O . VAL A 1 88 ? -1.840 -8.993 -1.362 1.00 90.56 88 VAL A O 1
ATOM 714 N N . THR A 1 89 ? -0.008 -8.863 -2.652 1.00 92.69 89 THR A N 1
ATOM 715 C CA . THR A 1 89 ? -0.678 -8.469 -3.896 1.00 92.69 89 THR A CA 1
ATOM 716 C C . THR A 1 89 ? -0.897 -9.658 -4.827 1.00 92.69 89 THR A C 1
ATOM 718 O O . THR A 1 89 ? -0.300 -10.718 -4.621 1.00 92.69 89 THR A O 1
ATOM 721 N N . ASP A 1 90 ? -1.724 -9.486 -5.862 1.00 90.94 90 ASP A N 1
ATOM 722 C CA . ASP A 1 90 ? -2.009 -10.540 -6.848 1.00 90.94 90 ASP A CA 1
ATOM 723 C C . ASP A 1 90 ? -0.721 -11.043 -7.540 1.00 90.94 90 ASP A C 1
ATOM 725 O O . ASP A 1 90 ? -0.568 -12.247 -7.752 1.00 90.94 90 ASP A O 1
ATOM 729 N N . ASN A 1 91 ? 0.263 -10.170 -7.805 1.00 88.62 91 ASN A N 1
ATOM 730 C CA . ASN A 1 91 ? 1.556 -10.576 -8.379 1.00 88.62 91 ASN A CA 1
ATOM 731 C C . ASN A 1 91 ? 2.603 -10.994 -7.333 1.00 88.62 91 ASN A C 1
ATOM 733 O O . ASN A 1 91 ? 3.802 -10.993 -7.609 1.00 88.62 91 ASN A O 1
ATOM 737 N N . SER A 1 92 ? 2.174 -11.377 -6.127 1.00 85.81 92 SER A N 1
ATOM 738 C CA . SER A 1 92 ? 3.044 -11.857 -5.043 1.00 85.81 92 SER A CA 1
ATOM 739 C C . SER A 1 92 ? 4.033 -10.826 -4.477 1.00 85.81 92 SER A C 1
ATOM 741 O O . SER A 1 92 ? 4.925 -11.201 -3.714 1.00 85.81 92 SER A O 1
ATOM 743 N N . TYR A 1 93 ? 3.873 -9.527 -4.760 1.00 87.62 93 TYR A N 1
ATOM 744 C CA . TYR A 1 93 ? 4.575 -8.501 -3.985 1.00 87.62 93 TYR A CA 1
ATOM 745 C C . TYR A 1 93 ? 4.001 -8.444 -2.575 1.00 87.62 93 TYR A C 1
ATOM 747 O O . TYR A 1 93 ? 2.779 -8.417 -2.403 1.00 87.62 93 TYR A O 1
ATOM 755 N N . SER A 1 94 ? 4.876 -8.383 -1.576 1.00 89.44 94 SER A N 1
ATOM 756 C CA . SER A 1 94 ? 4.493 -8.185 -0.182 1.00 89.44 94 SER A CA 1
ATOM 757 C C . SER A 1 94 ? 5.015 -6.860 0.346 1.00 89.44 94 SER A C 1
ATOM 759 O O . SER A 1 94 ? 6.161 -6.515 0.066 1.00 89.44 94 SER A O 1
ATOM 761 N N . PHE A 1 95 ? 4.212 -6.162 1.144 1.00 88.88 95 PHE A N 1
ATOM 762 C CA . PHE A 1 95 ? 4.629 -4.921 1.793 1.00 88.88 95 PHE A CA 1
ATOM 763 C C . PHE A 1 95 ? 4.003 -4.761 3.178 1.00 88.88 95 PHE A C 1
ATOM 765 O O . PHE A 1 95 ? 2.970 -5.339 3.502 1.00 88.88 95 PHE A O 1
ATOM 772 N N . THR A 1 96 ? 4.632 -3.953 4.009 1.00 87.94 96 THR A N 1
ATOM 773 C CA . THR A 1 96 ? 4.245 -3.612 5.373 1.00 87.94 96 THR A CA 1
ATOM 774 C C . THR A 1 96 ? 3.731 -2.177 5.431 1.00 87.94 96 THR A C 1
ATOM 776 O O . THR A 1 96 ? 3.932 -1.374 4.519 1.00 87.94 96 THR A O 1
ATOM 779 N N . LEU A 1 97 ? 3.112 -1.810 6.554 1.00 83.94 97 LEU A N 1
ATOM 780 C CA . LEU A 1 97 ? 2.678 -0.431 6.802 1.00 83.94 97 LEU A CA 1
ATOM 781 C C . LEU A 1 97 ? 3.819 0.594 6.678 1.00 83.94 97 LEU A C 1
ATOM 783 O O . LEU A 1 97 ? 3.583 1.728 6.277 1.00 83.94 97 LEU A O 1
ATOM 787 N N . ALA A 1 98 ? 5.054 0.204 7.007 1.00 84.75 98 ALA A N 1
ATOM 788 C CA . ALA A 1 98 ? 6.211 1.097 7.011 1.00 84.75 98 ALA A CA 1
ATOM 789 C C . ALA A 1 98 ? 6.720 1.471 5.605 1.00 84.75 98 ALA A C 1
ATOM 791 O O . ALA A 1 98 ? 7.521 2.407 5.477 1.00 84.75 98 ALA A O 1
ATOM 792 N N . GLU A 1 99 ? 6.287 0.730 4.582 1.00 87.00 99 GLU A N 1
ATOM 793 C CA . GLU A 1 99 ? 6.650 0.917 3.171 1.00 87.00 99 GLU A CA 1
ATOM 794 C C . GLU A 1 99 ? 5.622 1.770 2.414 1.00 87.00 99 GLU A C 1
ATOM 796 O O . GLU A 1 99 ? 5.930 2.318 1.348 1.00 87.00 99 GLU A O 1
ATOM 801 N N . ILE A 1 100 ? 4.426 1.948 2.988 1.00 86.81 100 ILE A N 1
ATOM 802 C CA . ILE A 1 100 ? 3.399 2.844 2.456 1.00 86.81 100 ILE A CA 1
ATOM 803 C C . ILE A 1 100 ? 3.909 4.293 2.519 1.00 86.81 100 ILE A C 1
ATOM 805 O O . ILE A 1 100 ? 4.432 4.755 3.531 1.00 86.81 100 ILE A O 1
ATOM 809 N N . GLY A 1 101 ? 3.782 5.016 1.408 1.00 83.75 101 GLY A N 1
ATOM 810 C CA . GLY A 1 101 ? 4.294 6.372 1.215 1.00 83.75 101 GLY A CA 1
ATOM 811 C C . GLY A 1 101 ? 5.783 6.453 0.853 1.00 83.75 101 GLY A C 1
ATOM 812 O O . GLY A 1 101 ? 6.272 7.553 0.595 1.00 83.75 101 GLY A O 1
ATOM 813 N N . LYS A 1 102 ? 6.506 5.324 0.814 1.00 87.06 102 LYS A N 1
ATOM 814 C CA . LYS A 1 102 ? 7.921 5.259 0.402 1.00 87.06 102 LYS A CA 1
ATOM 815 C C . LYS A 1 102 ? 8.086 4.502 -0.908 1.00 87.06 102 LYS A C 1
ATOM 817 O O . LYS A 1 102 ? 8.527 5.077 -1.901 1.00 87.06 102 LYS A O 1
ATOM 822 N N . ASP A 1 103 ? 7.712 3.227 -0.885 1.00 88.81 103 ASP A N 1
ATOM 823 C CA . ASP A 1 103 ? 7.836 2.308 -2.015 1.00 88.81 103 ASP A CA 1
ATOM 824 C C . ASP A 1 103 ? 6.459 1.850 -2.520 1.00 88.81 103 ASP A C 1
ATOM 826 O O . ASP A 1 103 ? 6.330 1.491 -3.689 1.00 88.81 103 ASP A O 1
ATOM 830 N N . VAL A 1 104 ? 5.416 1.937 -1.683 1.00 89.56 104 VAL A N 1
ATOM 831 C CA . VAL A 1 104 ? 4.025 1.610 -2.035 1.00 89.56 104 VAL A CA 1
ATOM 832 C C . VAL A 1 104 ? 3.119 2.814 -1.808 1.00 89.56 104 VAL A C 1
ATOM 834 O O . VAL A 1 104 ? 3.233 3.503 -0.800 1.00 89.56 104 VAL A O 1
ATOM 837 N N . PHE A 1 105 ? 2.196 3.083 -2.725 1.00 91.19 105 PHE A N 1
ATOM 838 C CA . PHE A 1 105 ? 1.328 4.257 -2.691 1.00 91.19 105 PHE A CA 1
ATOM 839 C C . PHE A 1 105 ? -0.118 3.882 -2.994 1.00 91.19 105 PHE A C 1
ATOM 841 O O . PHE A 1 105 ? -0.390 3.046 -3.849 1.00 91.19 105 PHE A O 1
ATOM 848 N N . LEU A 1 106 ? -1.056 4.563 -2.339 1.00 88.12 106 LEU A N 1
ATOM 849 C CA . LEU A 1 106 ? -2.491 4.370 -2.570 1.00 88.12 106 LEU A CA 1
ATOM 850 C C . LEU A 1 106 ? -2.993 5.101 -3.830 1.00 88.12 106 LEU A C 1
ATOM 852 O O . LEU A 1 106 ? -4.115 4.8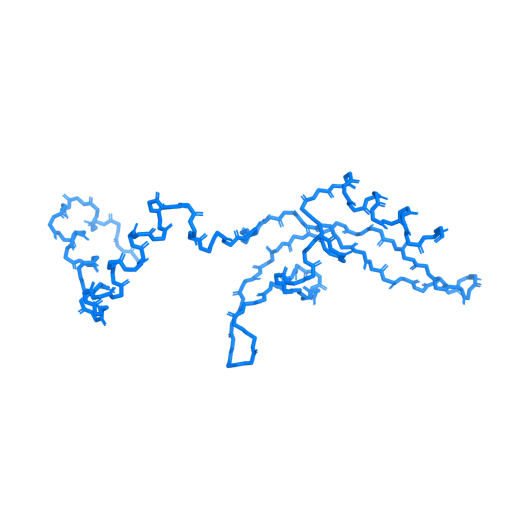85 -4.274 1.00 88.12 106 LEU A O 1
ATOM 856 N N . ASN A 1 107 ? -2.184 5.993 -4.417 1.00 90.31 107 ASN A N 1
ATOM 857 C CA . ASN A 1 107 ? -2.554 6.751 -5.610 1.00 90.31 107 ASN A CA 1
ATOM 858 C C . ASN A 1 107 ? -1.367 6.987 -6.570 1.00 90.31 107 ASN A C 1
ATOM 860 O O . ASN A 1 107 ? -0.195 6.929 -6.193 1.00 90.31 107 ASN A O 1
ATOM 864 N N . TYR A 1 108 ? -1.686 7.272 -7.842 1.00 89.12 108 TYR A N 1
ATOM 865 C CA . TYR A 1 108 ? -0.692 7.457 -8.920 1.00 89.12 108 TYR A CA 1
ATOM 866 C C . TYR A 1 108 ? 0.111 8.735 -8.788 1.00 89.12 108 TYR A C 1
ATOM 868 O O . TYR A 1 108 ? 1.313 8.739 -9.054 1.00 89.12 108 TYR A O 1
ATOM 876 N N . ALA A 1 109 ? -0.545 9.814 -8.376 1.00 89.25 109 ALA A N 1
ATOM 877 C CA . ALA A 1 109 ? 0.093 11.111 -8.260 1.00 89.25 109 ALA A CA 1
ATOM 878 C C . ALA A 1 109 ? 1.262 11.071 -7.264 1.00 89.25 109 ALA A C 1
ATOM 880 O O . ALA A 1 109 ? 2.335 11.597 -7.560 1.00 89.25 109 ALA A O 1
ATOM 881 N N . ASP A 1 110 ? 1.083 10.404 -6.127 1.00 88.31 110 ASP A N 1
ATOM 882 C CA . ASP A 1 110 ? 2.093 10.319 -5.079 1.00 88.31 110 ASP A CA 1
ATOM 883 C C . ASP A 1 110 ? 3.210 9.344 -5.447 1.00 88.31 110 ASP A C 1
ATOM 885 O O . ASP A 1 110 ? 4.379 9.692 -5.277 1.00 88.31 110 ASP A O 1
ATOM 889 N N . ALA A 1 111 ? 2.889 8.214 -6.089 1.00 89.25 111 ALA A N 1
ATOM 890 C CA . ALA A 1 111 ? 3.902 7.327 -6.665 1.00 89.25 111 ALA A CA 1
ATOM 891 C C . ALA A 1 111 ? 4.788 8.063 -7.686 1.00 89.25 111 ALA A C 1
ATOM 893 O O . ALA A 1 111 ? 6.015 7.955 -7.657 1.00 89.25 111 ALA A O 1
ATOM 894 N N . LYS A 1 112 ? 4.183 8.873 -8.565 1.00 89.56 112 LYS A N 1
ATOM 895 C CA . LYS A 1 112 ? 4.907 9.667 -9.568 1.00 89.56 112 LYS A CA 1
ATOM 896 C C . LYS A 1 112 ? 5.783 10.746 -8.934 1.00 89.56 112 LYS A C 1
ATOM 898 O O . LYS A 1 112 ? 6.924 10.922 -9.358 1.00 89.56 112 LYS A O 1
ATOM 903 N N . LYS A 1 113 ? 5.286 11.447 -7.909 1.00 88.94 113 LYS A N 1
ATOM 904 C CA . LYS A 1 113 ? 6.086 12.420 -7.144 1.00 88.94 113 LYS A CA 1
ATOM 905 C C . LYS A 1 113 ? 7.278 11.747 -6.463 1.00 88.94 113 LYS A C 1
ATOM 907 O O . LYS A 1 113 ? 8.379 12.289 -6.500 1.00 88.94 113 LYS A O 1
ATOM 912 N N . ALA A 1 114 ? 7.070 10.578 -5.859 1.00 87.00 114 ALA A N 1
ATOM 913 C CA . ALA A 1 114 ? 8.128 9.825 -5.197 1.00 87.00 114 ALA A CA 1
ATOM 914 C C . ALA A 1 114 ? 9.185 9.321 -6.185 1.00 87.00 114 ALA A C 1
ATOM 916 O O . ALA A 1 114 ? 10.378 9.459 -5.916 1.00 87.00 114 ALA A O 1
ATOM 917 N N . LEU A 1 115 ? 8.764 8.827 -7.355 1.00 86.06 115 LEU A N 1
ATOM 918 C CA . LEU A 1 115 ? 9.680 8.459 -8.432 1.00 86.06 115 LEU A CA 1
ATOM 919 C C . LEU A 1 115 ? 10.531 9.664 -8.858 1.00 86.06 115 LEU A C 1
ATOM 921 O O . LEU A 1 115 ? 11.748 9.544 -8.930 1.00 86.06 115 LEU A O 1
ATOM 925 N N . GLY A 1 116 ? 9.914 10.834 -9.058 1.00 80.06 116 GLY A N 1
ATOM 926 C CA . GLY A 1 116 ? 10.619 12.062 -9.438 1.00 80.06 116 GLY A CA 1
ATOM 927 C C . GLY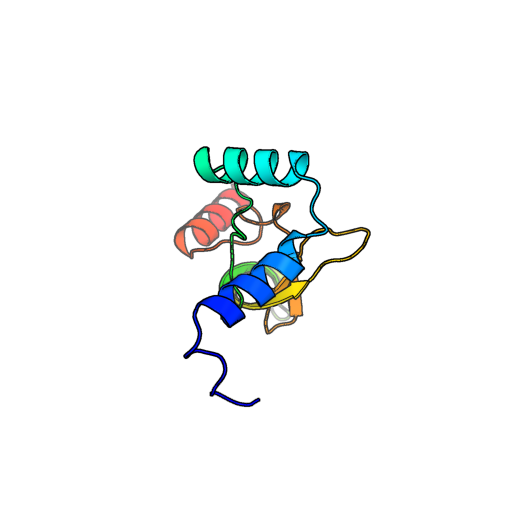 A 1 116 ? 11.645 12.547 -8.407 1.00 80.06 116 GLY A C 1
ATOM 928 O O . GLY A 1 116 ? 12.701 13.027 -8.796 1.00 80.06 116 GLY A O 1
ATOM 929 N N . ARG A 1 117 ? 11.384 12.375 -7.103 1.00 73.56 117 ARG A N 1
ATOM 930 C CA . ARG A 1 117 ? 12.321 12.748 -6.021 1.00 73.56 117 ARG A CA 1
ATOM 931 C C . ARG A 1 117 ? 13.546 11.839 -5.916 1.00 73.56 117 ARG A C 1
ATOM 933 O O . ARG A 1 117 ? 14.535 12.243 -5.324 1.00 73.56 117 ARG A O 1
ATOM 940 N N . ARG A 1 118 ? 13.480 10.612 -6.438 1.00 63.88 118 ARG A N 1
ATOM 941 C CA . ARG A 1 118 ? 14.551 9.607 -6.309 1.00 63.88 118 ARG A CA 1
ATOM 942 C C . ARG A 1 118 ? 15.671 9.775 -7.347 1.00 63.88 118 ARG A C 1
ATOM 944 O O . ARG A 1 118 ? 16.661 9.056 -7.271 1.00 63.88 118 ARG A O 1
ATOM 951 N N . PHE A 1 119 ? 15.496 10.696 -8.299 1.00 53.25 119 PHE A N 1
ATOM 952 C CA . PHE A 1 119 ? 16.428 10.998 -9.393 1.00 53.25 119 PHE A CA 1
ATOM 953 C C . PHE A 1 119 ? 16.950 12.452 -9.370 1.00 53.25 119 PHE A C 1
ATOM 955 O O . PHE A 1 119 ? 17.446 12.919 -10.395 1.00 53.25 119 PHE A O 1
ATOM 962 N N . ILE A 1 120 ? 16.826 13.164 -8.240 1.00 44.22 120 ILE A N 1
ATOM 963 C CA . ILE A 1 120 ? 17.428 14.494 -8.017 1.00 44.22 120 ILE A CA 1
ATOM 964 C C . ILE A 1 120 ? 18.579 14.352 -7.025 1.00 44.22 120 ILE A C 1
ATOM 966 O O . ILE A 1 120 ? 18.379 13.621 -6.027 1.00 44.22 120 ILE A O 1
#

Foldseek 3Di:
DDPPQPPDVVSVVVVVCVVCVPPPPVNVVVQVVCVVVVVPPDPPADQFAKKWFFDWDADPVVRDIDTDIDIWGFHDWDDDPVARIWTATPVGDIDHPVCELAGMYSDDVSVVVNSVVVVD